Protein AF-A0A7C5KM27-F1 (afdb_monomer)

pLDDT: mean 72.56, std 18.09, range [42.78, 95.56]

Sequence (94 aa):
MKIRRLILPALLCFAMSSCATNHLLRWSRGEQSLYPQPGEDAAPYVIPAGTVLALPVTAAWDLLTFPFQYLWDVHPFGPTMAPGSPETDHVSDQ

Radius of gyration: 17.83 Å; Cα contacts (8 Å, |Δi|>4): 49; chains: 1; bounding box: 44×28×58 Å

Structure (mmCIF, N/CA/C/O backbone):
data_AF-A0A7C5KM27-F1
#
_entry.id   AF-A0A7C5KM27-F1
#
loop_
_atom_site.group_PDB
_atom_site.id
_atom_site.type_symbol
_atom_site.label_atom_id
_atom_site.label_alt_id
_atom_site.label_comp_id
_atom_site.label_asym_id
_atom_site.label_entity_id
_atom_site.label_seq_id
_atom_site.pdbx_PDB_ins_code
_atom_site.Cartn_x
_atom_site.Cartn_y
_atom_site.Cartn_z
_atom_site.occupancy
_atom_site.B_iso_or_equiv
_atom_site.auth_seq_id
_atom_site.auth_comp_id
_atom_site.auth_asym_id
_atom_site.auth_atom_id
_atom_site.pdbx_PDB_model_num
ATOM 1 N N . MET A 1 1 ? -30.867 -11.133 22.958 1.00 49.84 1 MET A N 1
ATOM 2 C CA . MET A 1 1 ? -29.748 -10.191 22.711 1.00 49.84 1 MET A CA 1
ATOM 3 C C . MET A 1 1 ? -28.753 -10.806 21.714 1.00 49.84 1 MET A C 1
ATOM 5 O O . MET A 1 1 ? -27.858 -11.524 22.129 1.00 49.84 1 MET A O 1
ATOM 9 N N . LYS A 1 2 ? -28.928 -10.600 20.396 1.00 55.78 2 LYS A N 1
ATOM 10 C CA . LYS A 1 2 ? -28.054 -11.160 19.327 1.00 55.78 2 LYS A CA 1
ATOM 11 C C . LYS A 1 2 ? -27.422 -10.094 18.408 1.0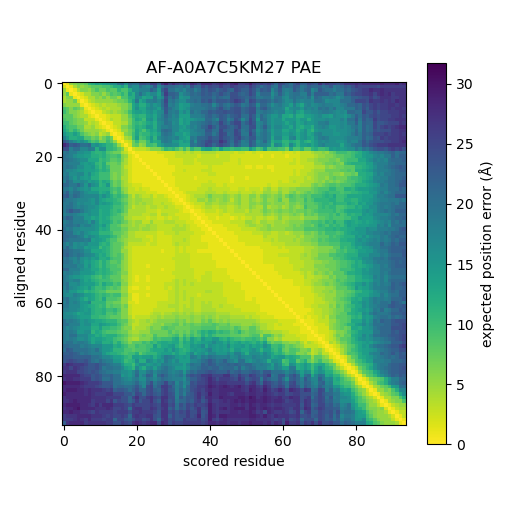0 55.78 2 LYS A C 1
ATOM 13 O O . LYS A 1 2 ? -26.747 -10.435 17.450 1.00 55.78 2 LYS A O 1
ATOM 18 N N . ILE A 1 3 ? -27.596 -8.808 18.721 1.00 61.00 3 ILE A N 1
ATOM 19 C CA . ILE A 1 3 ? -27.177 -7.691 17.852 1.00 61.00 3 ILE A CA 1
ATOM 20 C C . ILE A 1 3 ? -25.658 -7.429 17.924 1.00 61.00 3 ILE A C 1
ATOM 22 O O . ILE A 1 3 ? -25.057 -6.994 16.950 1.00 61.00 3 ILE A O 1
ATOM 26 N N . ARG A 1 4 ? -24.983 -7.791 19.026 1.00 55.91 4 ARG A N 1
ATOM 27 C CA . ARG A 1 4 ? -23.546 -7.504 19.214 1.00 55.91 4 ARG A CA 1
ATOM 28 C C . ARG A 1 4 ? -22.595 -8.265 18.275 1.00 55.91 4 ARG A C 1
ATOM 30 O O . ARG A 1 4 ? -21.461 -7.835 18.124 1.00 55.91 4 ARG A O 1
ATOM 37 N N . ARG A 1 5 ? -23.021 -9.365 17.637 1.00 57.44 5 ARG A N 1
ATOM 38 C CA . ARG A 1 5 ? -22.135 -10.173 16.769 1.00 57.44 5 ARG A CA 1
ATOM 39 C C . ARG A 1 5 ? -22.041 -9.672 15.323 1.00 57.44 5 ARG A C 1
ATOM 41 O O . ARG A 1 5 ? -21.108 -10.053 14.632 1.00 57.44 5 ARG A O 1
ATOM 48 N N . LEU A 1 6 ? -22.969 -8.820 14.881 1.00 56.78 6 LEU A N 1
ATOM 49 C CA . LEU A 1 6 ? -23.002 -8.295 13.507 1.00 56.78 6 LEU A CA 1
ATOM 50 C C . LEU A 1 6 ? -22.319 -6.930 13.350 1.00 56.78 6 LEU A C 1
ATOM 52 O O . LEU A 1 6 ? -21.944 -6.565 12.244 1.00 56.78 6 LEU A O 1
ATOM 56 N N . ILE A 1 7 ? -22.106 -6.199 14.447 1.00 61.75 7 ILE A N 1
ATOM 57 C CA . ILE A 1 7 ? -21.472 -4.872 14.407 1.00 61.75 7 ILE A CA 1
ATOM 58 C C . ILE A 1 7 ? -19.969 -4.991 14.107 1.00 61.75 7 ILE A C 1
ATOM 60 O O . ILE A 1 7 ? -19.431 -4.178 13.367 1.00 61.75 7 ILE A O 1
ATOM 64 N N . LEU A 1 8 ? -19.304 -6.035 14.616 1.00 59.06 8 LEU A N 1
ATOM 65 C CA . LEU A 1 8 ? -17.864 -6.244 14.433 1.00 59.06 8 LEU A CA 1
ATOM 66 C C . LEU A 1 8 ? -17.440 -6.436 12.957 1.00 59.06 8 LEU A C 1
ATOM 68 O O . LEU A 1 8 ? -16.517 -5.744 12.535 1.00 59.06 8 LEU A O 1
ATOM 72 N N . PRO A 1 9 ? -18.087 -7.299 12.140 1.00 59.81 9 PRO A N 1
ATOM 73 C CA . PRO A 1 9 ? -17.715 -7.437 10.730 1.00 59.81 9 PRO A CA 1
ATOM 74 C C . PRO A 1 9 ? -18.084 -6.204 9.892 1.00 59.81 9 PRO A C 1
ATOM 76 O O . PRO A 1 9 ? -17.346 -5.849 8.981 1.00 59.81 9 PRO A O 1
ATOM 79 N N . ALA A 1 10 ? -19.182 -5.512 10.215 1.00 58.94 10 ALA A N 1
ATOM 80 C CA . ALA A 1 10 ? -19.593 -4.312 9.484 1.00 58.94 10 ALA A CA 1
ATOM 81 C C . ALA A 1 10 ? -18.628 -3.131 9.702 1.00 58.94 10 ALA A C 1
ATOM 83 O O . ALA A 1 10 ? -18.322 -2.407 8.755 1.00 58.94 10 ALA A O 1
ATOM 84 N N . LEU A 1 11 ? -18.100 -2.971 10.922 1.00 56.03 11 LEU A N 1
ATOM 85 C CA . LEU A 1 11 ? -17.066 -1.972 11.221 1.00 56.03 11 LEU A CA 1
ATOM 86 C C . LEU A 1 11 ? -15.750 -2.283 10.491 1.00 56.03 11 LEU A C 1
ATOM 88 O O . LEU A 1 11 ? -15.071 -1.370 10.033 1.00 56.03 11 LEU A O 1
ATOM 92 N N . LEU A 1 12 ? -15.433 -3.571 10.322 1.00 57.03 12 LEU A N 1
ATOM 93 C CA . LEU A 1 12 ? -14.275 -4.024 9.550 1.00 57.03 12 LEU A CA 1
ATOM 94 C C . LEU A 1 12 ? -14.402 -3.664 8.058 1.00 57.03 12 LEU A C 1
ATOM 96 O O . LEU A 1 12 ? -13.419 -3.289 7.430 1.00 57.03 12 LEU A O 1
ATOM 100 N N . CYS A 1 13 ? -15.611 -3.744 7.492 1.00 55.78 13 CYS A N 1
ATOM 101 C CA . CYS A 1 13 ? -15.861 -3.371 6.098 1.00 55.78 13 CYS A CA 1
ATOM 102 C C . CYS A 1 13 ? -15.841 -1.852 5.873 1.00 55.78 13 CYS A C 1
ATOM 104 O O . CYS A 1 13 ? -15.372 -1.410 4.830 1.00 55.78 13 CYS A O 1
ATOM 106 N N . PHE A 1 14 ? -16.302 -1.048 6.838 1.00 53.06 14 PHE A N 1
ATOM 107 C CA . PHE A 1 14 ? -16.240 0.419 6.741 1.00 53.06 14 PHE A CA 1
ATOM 108 C C . PHE A 1 14 ? -14.823 0.977 6.917 1.00 53.06 14 PHE A C 1
ATOM 110 O O . PHE A 1 14 ? -14.523 2.042 6.392 1.00 53.06 14 PHE A O 1
ATOM 117 N N . ALA A 1 15 ? -13.926 0.244 7.579 1.00 52.91 15 ALA A N 1
ATOM 118 C CA . ALA A 1 15 ? -12.506 0.582 7.603 1.00 52.91 15 ALA A CA 1
ATOM 119 C C . ALA A 1 15 ? -11.817 0.391 6.237 1.00 52.91 15 ALA A C 1
ATOM 121 O O . ALA A 1 15 ? -10.708 0.869 6.072 1.00 52.91 15 ALA A O 1
ATOM 122 N N . MET A 1 16 ? -12.450 -0.250 5.242 1.00 49.34 16 MET A N 1
ATOM 123 C CA . MET A 1 16 ? -11.858 -0.456 3.907 1.00 49.34 16 MET A CA 1
ATOM 124 C C . MET A 1 16 ? -11.972 0.745 2.956 1.00 49.34 16 MET A C 1
ATOM 126 O O . MET A 1 16 ? -11.481 0.678 1.832 1.00 49.34 16 MET A O 1
ATOM 130 N N . SER A 1 17 ? -12.529 1.877 3.400 1.00 52.94 17 SER A N 1
ATOM 131 C CA . SER A 1 17 ? -12.199 3.188 2.815 1.00 52.94 17 SER A CA 1
ATOM 132 C C . SER A 1 17 ? -10.832 3.704 3.296 1.00 52.94 17 SER A C 1
ATOM 134 O O . SER A 1 17 ? -10.538 4.891 3.179 1.00 52.94 17 SER A O 1
ATOM 136 N N . SER A 1 18 ? -9.999 2.825 3.861 1.00 54.78 18 SER A N 1
ATOM 137 C CA . SER A 1 18 ? -8.633 3.119 4.240 1.00 54.78 18 SER A CA 1
ATOM 138 C C . SER A 1 18 ? -7.727 3.273 3.029 1.00 54.78 18 SER A C 1
ATOM 140 O O . SER A 1 18 ? -7.842 2.642 1.976 1.00 54.78 18 SER A O 1
ATOM 142 N N . CYS A 1 19 ? -6.799 4.185 3.205 1.00 76.06 19 CYS A N 1
ATOM 143 C CA . CYS A 1 19 ? -5.989 4.751 2.165 1.00 76.06 19 CYS A CA 1
ATOM 144 C C . CYS A 1 19 ? -4.841 3.830 1.722 1.00 76.06 19 CYS A C 1
ATOM 146 O O . CYS A 1 19 ? -4.650 3.682 0.519 1.00 76.06 19 CYS A O 1
ATOM 148 N N . ALA A 1 20 ? -4.106 3.162 2.618 1.00 84.25 20 ALA A N 1
ATOM 149 C CA . ALA A 1 20 ? -2.898 2.438 2.204 1.00 84.25 20 ALA A CA 1
ATOM 150 C C . ALA A 1 20 ? -3.217 1.132 1.462 1.00 84.25 20 ALA A C 1
ATOM 152 O O . ALA A 1 20 ? -2.659 0.884 0.389 1.00 84.25 20 ALA A O 1
ATOM 153 N N . THR A 1 21 ? -4.148 0.322 1.979 1.00 87.31 21 THR A N 1
ATOM 154 C CA . THR A 1 21 ? -4.550 -0.928 1.312 1.00 87.31 21 THR A CA 1
ATOM 155 C C . THR A 1 21 ? -5.229 -0.637 -0.025 1.00 87.31 21 THR A C 1
ATOM 157 O O . THR A 1 21 ? -4.936 -1.296 -1.020 1.00 87.31 21 THR A O 1
ATOM 160 N N . ASN A 1 22 ? -6.088 0.386 -0.096 1.00 84.94 22 ASN A N 1
ATOM 161 C CA . ASN A 1 22 ? -6.725 0.767 -1.355 1.00 84.94 22 ASN A CA 1
ATOM 162 C C . ASN A 1 22 ? -5.701 1.279 -2.385 1.00 84.94 22 ASN A C 1
ATOM 164 O O . ASN A 1 22 ? -5.755 0.878 -3.544 1.00 84.94 22 ASN A O 1
ATOM 168 N N . HIS A 1 23 ? -4.721 2.097 -1.978 1.00 85.81 23 HIS A N 1
ATOM 169 C CA . HIS A 1 23 ? -3.632 2.529 -2.868 1.00 85.81 23 HIS A CA 1
ATOM 170 C C . HIS A 1 23 ? -2.792 1.351 -3.373 1.00 85.81 23 HIS A C 1
ATOM 172 O O . HIS A 1 23 ? -2.479 1.302 -4.561 1.00 85.81 23 HIS A O 1
ATOM 178 N N . LEU A 1 24 ? -2.500 0.364 -2.519 1.00 89.38 24 LEU A N 1
ATOM 179 C CA . LEU A 1 24 ? -1.812 -0.862 -2.931 1.00 89.38 24 LEU A CA 1
ATOM 180 C C . LEU A 1 24 ? -2.626 -1.661 -3.960 1.00 89.38 24 LEU A C 1
ATOM 182 O O . LEU A 1 24 ? -2.070 -2.133 -4.950 1.00 89.38 24 LEU A O 1
ATOM 186 N N . LEU A 1 25 ? -3.941 -1.788 -3.757 1.00 89.88 25 LEU A N 1
ATOM 187 C CA . LEU A 1 25 ? -4.835 -2.486 -4.688 1.00 89.88 25 LEU A CA 1
ATOM 188 C C . LEU A 1 25 ? -5.001 -1.750 -6.023 1.00 89.88 25 LEU A C 1
ATOM 190 O O . LEU A 1 25 ? -5.164 -2.390 -7.057 1.00 89.88 25 LEU A O 1
ATOM 194 N N . ARG A 1 26 ? -4.969 -0.417 -6.020 1.00 88.81 26 ARG A N 1
ATOM 195 C CA . ARG A 1 26 ? -4.987 0.389 -7.249 1.00 88.81 26 ARG A CA 1
ATOM 196 C C . ARG A 1 26 ? -3.664 0.263 -8.001 1.00 88.81 26 ARG A C 1
ATOM 198 O O . ARG A 1 26 ? -3.671 -0.015 -9.198 1.00 88.81 26 ARG A O 1
ATOM 205 N N . TRP A 1 27 ? -2.536 0.359 -7.292 1.00 90.94 27 TRP A N 1
ATOM 206 C CA . TRP A 1 27 ? -1.211 0.119 -7.871 1.00 90.94 27 TRP A CA 1
ATOM 207 C C . TRP A 1 27 ? -1.112 -1.280 -8.489 1.00 90.94 27 TRP A C 1
ATOM 209 O O . TRP A 1 27 ? -0.632 -1.406 -9.614 1.00 90.94 27 TRP A O 1
ATOM 219 N N . SER A 1 28 ? -1.645 -2.312 -7.822 1.00 92.62 28 SER A N 1
ATOM 220 C CA . SER A 1 28 ? -1.603 -3.685 -8.338 1.00 92.62 28 SER A CA 1
ATOM 221 C C . SER A 1 28 ? -2.486 -3.933 -9.563 1.00 92.62 28 SER A C 1
ATOM 223 O O . SER A 1 28 ? -2.280 -4.908 -10.283 1.00 92.62 28 SER A O 1
ATOM 225 N N . ARG A 1 29 ? -3.442 -3.041 -9.838 1.00 91.50 29 ARG A N 1
ATOM 226 C CA . ARG A 1 29 ? -4.253 -3.035 -11.066 1.00 91.50 29 ARG A CA 1
ATOM 227 C C . ARG A 1 29 ? -3.622 -2.230 -12.201 1.00 91.50 29 ARG A C 1
ATOM 229 O O . ARG A 1 29 ? -4.227 -2.129 -13.263 1.00 91.50 29 ARG A O 1
ATOM 236 N N . GLY A 1 30 ? -2.445 -1.643 -11.984 1.00 87.94 30 GLY A N 1
ATOM 237 C CA . GLY A 1 30 ? -1.823 -0.747 -12.955 1.00 87.94 30 GLY A CA 1
ATOM 238 C C . GLY A 1 30 ? -2.481 0.632 -13.019 1.00 87.94 30 GLY A C 1
ATOM 239 O O . GLY A 1 30 ? -2.247 1.370 -13.971 1.00 87.94 30 GLY A O 1
ATOM 240 N N . GLU A 1 31 ? -3.313 1.003 -12.038 1.00 87.38 31 GLU A N 1
ATOM 241 C CA . GLU A 1 31 ? -3.842 2.365 -11.979 1.00 87.38 31 GLU A CA 1
ATOM 242 C C . GLU A 1 31 ? -2.713 3.358 -11.665 1.00 87.38 31 GLU A C 1
ATOM 244 O O . GLU A 1 31 ? -1.681 2.999 -11.081 1.00 87.38 31 GLU A O 1
ATOM 249 N N . GLN A 1 32 ? -2.922 4.625 -12.039 1.00 79.69 32 GLN A N 1
ATOM 250 C CA . GLN A 1 32 ? -2.010 5.710 -11.684 1.00 79.69 32 GLN A CA 1
ATOM 251 C C . GLN A 1 32 ? -1.773 5.677 -10.172 1.00 79.69 32 GLN A C 1
ATOM 253 O O . GLN A 1 32 ? -2.707 5.454 -9.410 1.00 79.69 32 GLN A O 1
ATOM 258 N N . SER A 1 33 ? -0.529 5.813 -9.727 1.00 78.81 33 SER A N 1
ATOM 259 C CA . SER A 1 33 ? -0.173 5.732 -8.312 1.00 78.81 33 SER A CA 1
ATOM 260 C C . SER A 1 33 ? 1.091 6.553 -8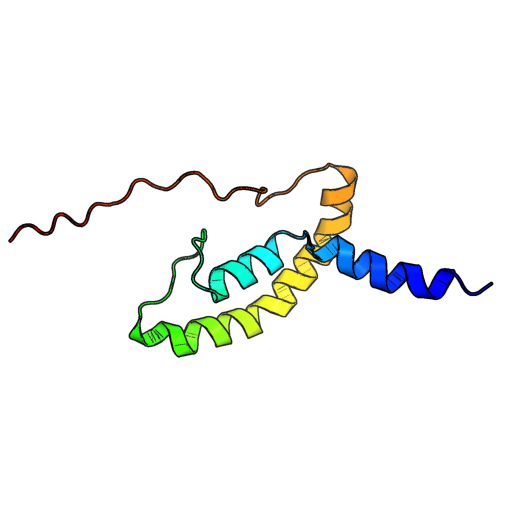.054 1.00 78.81 33 SER A C 1
ATOM 262 O O . SER A 1 33 ? 1.811 6.903 -8.987 1.00 78.81 33 SER A O 1
ATOM 264 N N . LEU A 1 34 ? 1.347 6.895 -6.788 1.00 75.19 34 LEU A N 1
ATOM 265 C CA . LEU A 1 34 ? 2.578 7.587 -6.383 1.00 75.19 34 LEU A CA 1
ATOM 266 C C . LEU A 1 34 ? 3.818 6.686 -6.478 1.00 75.19 34 LEU A C 1
ATOM 268 O O . LEU A 1 34 ? 4.943 7.180 -6.461 1.00 75.19 34 LEU A O 1
ATOM 272 N N . TYR A 1 35 ? 3.618 5.370 -6.540 1.00 78.69 35 TYR A N 1
ATOM 273 C CA . TYR A 1 35 ? 4.692 4.400 -6.656 1.00 78.69 35 TYR A CA 1
ATOM 274 C C . TYR A 1 35 ? 4.966 4.106 -8.131 1.00 78.69 35 TYR A C 1
ATOM 276 O O . TYR A 1 35 ? 4.018 3.869 -8.887 1.00 78.69 35 TYR A O 1
ATOM 284 N N . PRO A 1 36 ? 6.243 4.074 -8.548 1.00 85.38 36 PRO A N 1
ATOM 285 C CA . PRO A 1 36 ? 6.589 3.726 -9.916 1.00 85.38 36 PRO A CA 1
ATOM 286 C C . PRO A 1 36 ? 6.069 2.326 -10.258 1.00 85.38 36 PRO A C 1
ATOM 288 O O . PRO A 1 36 ? 6.129 1.399 -9.443 1.00 85.38 36 PRO A O 1
ATOM 291 N N . GLN A 1 37 ? 5.543 2.183 -11.471 1.00 89.50 37 GLN A N 1
ATOM 292 C CA . GLN A 1 37 ? 5.184 0.880 -12.016 1.00 89.50 37 GLN A CA 1
ATOM 293 C C . GLN A 1 37 ? 6.461 0.170 -12.496 1.00 89.50 37 GLN A C 1
ATOM 295 O O . GLN A 1 37 ? 7.352 0.821 -13.052 1.00 89.50 37 GLN A O 1
ATOM 300 N N . PRO A 1 38 ? 6.599 -1.145 -12.265 1.00 90.88 38 PRO A N 1
ATOM 301 C CA . PRO A 1 38 ? 7.687 -1.919 -12.848 1.00 90.88 38 PRO A CA 1
ATOM 302 C C . PRO A 1 38 ? 7.573 -1.939 -14.380 1.00 90.88 38 PRO A C 1
ATOM 304 O O . PRO A 1 38 ? 6.474 -1.848 -14.924 1.00 90.88 38 PRO A O 1
ATOM 307 N N . GLY A 1 39 ? 8.703 -2.093 -15.077 1.00 91.81 39 GLY A N 1
ATOM 308 C CA . GLY A 1 39 ? 8.708 -2.272 -16.534 1.00 91.81 39 GLY A CA 1
ATOM 309 C C . GLY A 1 39 ? 7.929 -3.520 -16.971 1.00 91.81 39 GLY A C 1
ATOM 310 O O . GLY A 1 39 ? 7.772 -4.455 -16.182 1.00 91.81 39 GLY A O 1
ATOM 311 N N . GLU A 1 40 ? 7.464 -3.541 -18.224 1.00 92.31 40 GLU A N 1
ATOM 312 C CA . GLU A 1 40 ? 6.546 -4.566 -18.758 1.00 92.31 40 GLU A CA 1
ATOM 313 C C . GLU A 1 40 ? 7.041 -6.005 -18.536 1.00 92.31 40 GLU A C 1
ATOM 315 O O . GLU A 1 40 ? 6.272 -6.861 -18.100 1.00 92.31 40 GLU A O 1
ATOM 320 N N . ASP A 1 41 ? 8.342 -6.251 -18.717 1.00 95.00 41 ASP A N 1
ATOM 321 C CA . ASP A 1 41 ? 8.954 -7.574 -18.529 1.00 95.00 41 ASP A CA 1
ATOM 322 C C . ASP A 1 41 ? 8.917 -8.063 -17.068 1.00 95.00 41 ASP A C 1
ATOM 324 O O . ASP A 1 41 ? 8.860 -9.264 -16.792 1.00 95.00 41 ASP A O 1
ATOM 328 N N . ALA A 1 42 ? 8.962 -7.133 -16.110 1.00 92.88 42 ALA A N 1
ATOM 329 C CA . ALA A 1 42 ? 9.038 -7.425 -14.678 1.00 92.88 42 ALA A CA 1
ATOM 330 C C . ALA A 1 42 ? 7.670 -7.349 -13.978 1.00 92.88 42 ALA A C 1
ATOM 332 O O . ALA A 1 42 ? 7.471 -7.982 -12.935 1.00 92.88 42 ALA A O 1
ATOM 333 N N . ALA A 1 43 ? 6.716 -6.613 -14.553 1.00 92.06 43 ALA A N 1
ATOM 334 C CA . ALA A 1 43 ? 5.359 -6.441 -14.044 1.00 92.06 43 ALA A CA 1
ATOM 335 C C . ALA A 1 43 ? 4.646 -7.744 -13.618 1.00 92.06 43 ALA A C 1
ATOM 337 O O . ALA A 1 43 ? 4.125 -7.763 -12.496 1.00 92.06 43 ALA A O 1
ATOM 338 N N . PRO A 1 44 ? 4.661 -8.853 -14.395 1.00 94.75 44 PRO A N 1
ATOM 339 C CA . PRO A 1 44 ? 3.935 -10.072 -14.022 1.00 94.75 44 PRO A CA 1
ATOM 340 C C . PRO A 1 44 ? 4.474 -10.764 -12.762 1.00 94.75 44 PRO A C 1
ATOM 342 O O . PRO A 1 44 ? 3.781 -11.601 -12.189 1.00 94.75 44 PRO A O 1
ATOM 345 N N . TYR A 1 45 ? 5.679 -10.413 -12.306 1.00 95.56 45 TYR A N 1
ATOM 346 C CA . TYR A 1 45 ? 6.292 -10.982 -11.103 1.00 95.56 45 TYR A CA 1
ATOM 347 C C . TYR A 1 45 ? 6.309 -9.983 -9.945 1.00 95.56 45 TYR A C 1
ATOM 349 O O . TYR A 1 45 ? 5.970 -10.331 -8.811 1.00 95.56 45 TYR A O 1
ATOM 357 N N . VAL A 1 46 ? 6.677 -8.731 -10.227 1.00 94.50 46 VAL A N 1
ATOM 358 C CA . VAL A 1 46 ? 6.857 -7.687 -9.210 1.00 94.50 46 VAL A CA 1
ATOM 359 C C . VAL A 1 46 ? 5.524 -7.257 -8.611 1.00 94.50 46 VAL A C 1
ATOM 361 O O . VAL A 1 46 ? 5.431 -7.118 -7.393 1.00 94.50 46 VAL A O 1
ATOM 364 N N . ILE A 1 47 ? 4.483 -7.091 -9.430 1.00 93.62 47 ILE A N 1
ATOM 365 C CA . ILE A 1 47 ? 3.162 -6.665 -8.954 1.00 93.62 47 ILE A CA 1
ATOM 366 C C . ILE A 1 47 ? 2.559 -7.671 -7.958 1.00 93.62 47 ILE A C 1
ATOM 368 O O . ILE A 1 47 ? 2.227 -7.262 -6.839 1.00 93.62 47 ILE A O 1
ATOM 372 N N . PRO A 1 48 ? 2.430 -8.975 -8.281 1.00 94.44 48 PRO A N 1
ATOM 373 C CA . PRO A 1 48 ? 1.859 -9.932 -7.338 1.00 94.44 48 PRO A CA 1
ATOM 374 C C . PRO A 1 48 ? 2.734 -10.117 -6.095 1.00 94.44 48 PRO A C 1
ATOM 376 O O . PRO A 1 48 ? 2.201 -10.114 -4.984 1.00 94.44 48 PRO A O 1
ATOM 379 N N . ALA A 1 49 ? 4.063 -10.211 -6.243 1.00 95.06 49 ALA A N 1
ATOM 380 C CA . ALA A 1 49 ? 4.962 -10.347 -5.096 1.00 95.06 49 ALA A CA 1
ATOM 381 C C . ALA A 1 49 ? 4.896 -9.120 -4.173 1.00 95.06 49 ALA A C 1
ATOM 383 O O . ALA A 1 49 ? 4.719 -9.264 -2.963 1.00 95.06 49 ALA A O 1
ATOM 384 N N . GLY A 1 50 ? 4.963 -7.916 -4.744 1.00 93.25 50 GLY A N 1
ATOM 385 C CA . GLY A 1 50 ? 4.844 -6.658 -4.012 1.00 93.25 50 GLY A CA 1
ATOM 386 C C . GLY A 1 50 ? 3.503 -6.536 -3.294 1.00 93.25 50 GLY A C 1
ATOM 387 O O . GLY A 1 50 ? 3.471 -6.186 -2.117 1.00 93.25 50 GLY A O 1
ATOM 388 N N . THR A 1 51 ? 2.408 -6.920 -3.954 1.00 93.44 51 THR A N 1
ATOM 389 C CA . THR A 1 51 ? 1.067 -6.904 -3.352 1.00 93.44 51 THR A CA 1
ATOM 390 C C . THR A 1 51 ? 0.983 -7.847 -2.156 1.00 93.44 51 THR A C 1
ATOM 392 O O . THR A 1 51 ? 0.573 -7.420 -1.081 1.00 93.44 51 THR A O 1
ATOM 395 N N . VAL A 1 52 ? 1.403 -9.108 -2.299 1.00 94.88 52 VAL A N 1
ATOM 396 C CA . VAL A 1 52 ? 1.330 -10.102 -1.212 1.00 94.88 52 VAL A CA 1
ATOM 397 C C . VAL A 1 52 ? 2.188 -9.688 -0.015 1.00 94.88 52 VAL A C 1
ATOM 399 O O . VAL A 1 52 ? 1.753 -9.830 1.127 1.00 94.88 52 VAL A O 1
ATOM 402 N N . LEU A 1 53 ? 3.383 -9.148 -0.267 1.00 94.56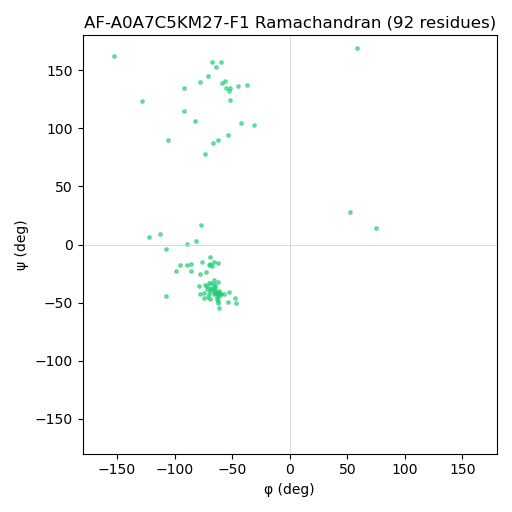 53 LEU A N 1
ATOM 403 C CA . LEU A 1 53 ? 4.298 -8.712 0.789 1.00 94.56 53 LEU A CA 1
ATOM 404 C C . LEU A 1 53 ? 3.818 -7.434 1.495 1.00 94.56 53 LEU A C 1
ATOM 406 O O . LEU A 1 53 ? 3.959 -7.323 2.713 1.00 94.56 53 LEU A O 1
ATOM 410 N N . ALA A 1 54 ? 3.239 -6.480 0.761 1.00 92.19 54 ALA A N 1
ATOM 411 C CA . ALA A 1 54 ? 2.807 -5.196 1.313 1.00 92.19 54 ALA A CA 1
ATOM 412 C C . ALA A 1 54 ? 1.399 -5.227 1.934 1.00 92.19 54 ALA A C 1
ATOM 414 O O . ALA A 1 54 ? 1.098 -4.397 2.797 1.00 92.19 54 ALA A O 1
ATOM 415 N N . LEU A 1 55 ? 0.536 -6.176 1.552 1.00 92.00 55 LEU A N 1
ATOM 416 C CA . LEU A 1 55 ? -0.830 -6.298 2.077 1.00 92.00 55 LEU A CA 1
ATOM 417 C C . LEU A 1 55 ? -0.904 -6.363 3.618 1.00 92.00 55 LEU A C 1
ATOM 419 O O . LEU A 1 55 ? -1.666 -5.590 4.194 1.00 92.00 55 LEU A O 1
ATOM 423 N N . PRO A 1 56 ? -0.132 -7.209 4.334 1.00 91.69 56 PRO A N 1
ATOM 424 C CA . PRO A 1 56 ? -0.218 -7.255 5.795 1.00 91.69 56 PRO A CA 1
ATOM 425 C C . PRO A 1 56 ? 0.230 -5.944 6.453 1.00 91.69 56 PRO A C 1
ATOM 427 O O . PRO A 1 56 ? -0.356 -5.526 7.450 1.00 91.69 56 PRO A O 1
ATOM 430 N N . VAL A 1 57 ? 1.242 -5.276 5.889 1.00 92.19 57 VAL A N 1
ATOM 431 C CA . VAL A 1 57 ? 1.760 -4.004 6.413 1.00 92.19 57 VAL A CA 1
ATOM 432 C C . VAL A 1 57 ? 0.741 -2.885 6.214 1.00 92.19 57 VAL A C 1
ATOM 434 O O . VAL A 1 57 ? 0.445 -2.151 7.153 1.00 92.19 57 VAL A O 1
ATOM 437 N N . THR A 1 58 ? 0.172 -2.777 5.013 1.00 89.31 58 THR A N 1
ATOM 438 C CA . THR A 1 58 ? -0.852 -1.771 4.689 1.00 89.31 58 THR A CA 1
ATOM 439 C C . THR A 1 58 ? -2.133 -1.983 5.493 1.00 89.31 58 THR A C 1
ATOM 441 O O . THR A 1 58 ? -2.646 -1.023 6.062 1.00 89.31 58 THR A O 1
ATOM 444 N N . ALA A 1 59 ? -2.579 -3.229 5.671 1.00 87.19 59 ALA A N 1
ATOM 445 C CA . ALA A 1 59 ? -3.725 -3.548 6.521 1.00 87.19 59 ALA A CA 1
ATOM 446 C C . ALA A 1 59 ? -3.479 -3.195 8.001 1.00 87.19 59 ALA A C 1
ATOM 448 O O . ALA A 1 59 ? -4.358 -2.645 8.667 1.00 87.19 59 ALA A O 1
ATOM 449 N N . ALA A 1 60 ? -2.282 -3.481 8.528 1.00 88.12 60 ALA A N 1
ATOM 450 C CA . ALA A 1 60 ? -1.919 -3.108 9.895 1.00 88.12 60 ALA A CA 1
ATOM 451 C C . ALA A 1 60 ? -1.834 -1.584 10.069 1.00 88.12 60 ALA A C 1
ATOM 453 O O . ALA A 1 60 ? -2.282 -1.056 11.088 1.00 88.12 60 ALA A O 1
ATOM 454 N N . TRP A 1 61 ? -1.296 -0.875 9.073 1.00 87.00 61 TRP A N 1
ATOM 455 C CA . TRP A 1 61 ? -1.234 0.585 9.062 1.00 87.00 61 TRP A CA 1
ATOM 456 C C . TRP A 1 61 ? -2.624 1.214 9.046 1.00 87.00 61 TRP A C 1
ATOM 458 O O . TRP A 1 61 ? -2.906 2.128 9.822 1.00 87.00 61 TRP A O 1
ATOM 4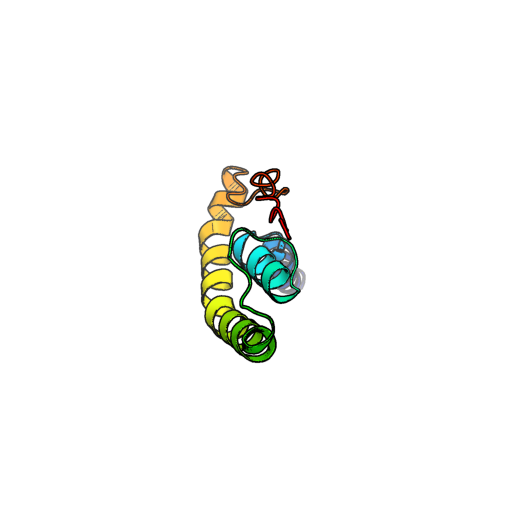68 N N . ASP A 1 62 ? -3.511 0.692 8.207 1.00 84.12 62 ASP A N 1
ATOM 469 C CA . ASP A 1 62 ? -4.895 1.136 8.132 1.00 84.12 62 ASP A CA 1
ATOM 470 C C . ASP A 1 62 ? -5.613 0.916 9.470 1.00 84.12 62 ASP A C 1
ATOM 472 O O . ASP A 1 62 ? -6.246 1.837 9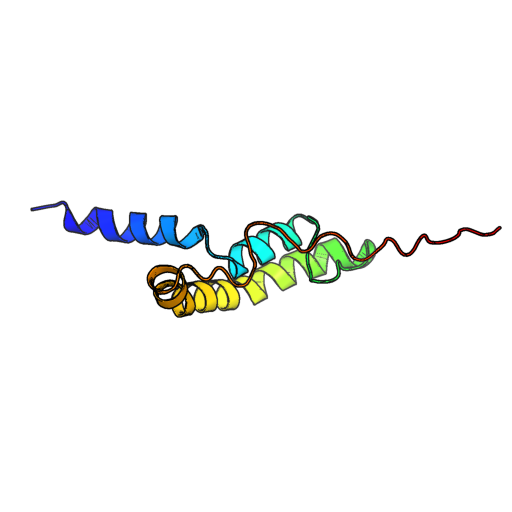.979 1.00 84.12 62 ASP A O 1
ATOM 476 N N . LEU A 1 63 ? -5.427 -0.244 10.113 1.00 84.31 63 LEU A N 1
ATOM 477 C CA . LEU A 1 63 ? -5.980 -0.518 11.445 1.00 84.31 63 LEU A CA 1
ATOM 478 C C . LEU A 1 63 ? -5.436 0.439 12.519 1.00 84.31 63 LEU A C 1
ATOM 480 O O . LEU A 1 63 ? -6.194 0.914 13.366 1.00 84.31 63 LEU A O 1
ATOM 484 N N . LEU A 1 64 ? -4.130 0.718 12.493 1.00 85.69 64 LEU A N 1
ATOM 485 C CA . LEU A 1 64 ? -3.468 1.599 13.457 1.00 85.69 64 LEU A CA 1
ATOM 486 C C . LEU A 1 64 ? -3.905 3.060 13.291 1.00 85.69 64 LEU A C 1
ATOM 488 O O . LEU A 1 64 ? -4.067 3.780 14.277 1.00 85.69 64 LEU A O 1
ATOM 492 N N . THR A 1 65 ? -4.090 3.499 12.046 1.00 82.06 65 THR A N 1
ATOM 493 C CA . THR A 1 65 ? -4.425 4.890 11.720 1.00 82.06 65 THR A CA 1
ATOM 494 C C . THR A 1 65 ? -5.926 5.163 11.699 1.00 82.06 65 THR A C 1
ATOM 496 O O . THR A 1 65 ? -6.316 6.318 11.864 1.00 82.06 65 THR A O 1
ATOM 499 N N . PHE A 1 66 ? -6.773 4.133 11.608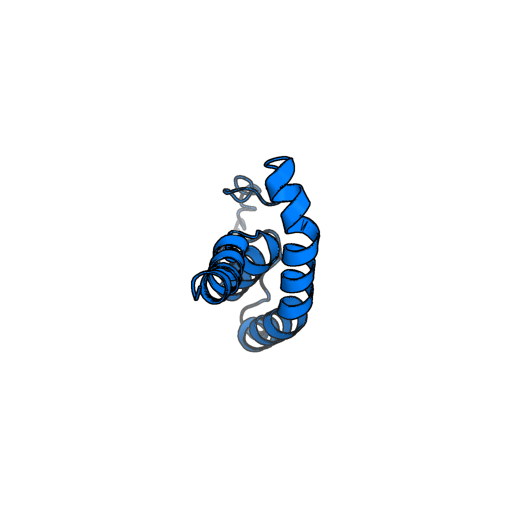 1.00 80.50 66 PHE A N 1
ATOM 500 C CA . PHE A 1 66 ? -8.235 4.244 11.632 1.00 80.50 66 PHE A CA 1
ATOM 501 C C . PHE A 1 66 ? -8.802 5.151 12.742 1.00 80.50 66 PHE A C 1
ATOM 503 O O . PHE A 1 66 ? -9.583 6.046 12.417 1.00 80.50 66 PHE A O 1
ATOM 510 N N . PRO A 1 67 ? -8.429 5.015 14.035 1.00 76.88 67 PRO A N 1
ATOM 511 C CA . PRO A 1 67 ? -8.962 5.897 15.074 1.00 76.88 67 PRO A CA 1
ATOM 512 C C . PRO A 1 67 ? -8.576 7.364 14.855 1.00 76.88 67 PRO A C 1
ATOM 514 O O . PRO A 1 67 ? -9.368 8.248 15.169 1.00 76.88 67 PRO A O 1
ATOM 517 N N . PHE A 1 68 ? -7.400 7.637 14.284 1.00 78.06 68 PHE A N 1
ATOM 518 C CA . PHE A 1 68 ? -6.966 9.001 13.988 1.00 78.06 68 PHE A CA 1
ATOM 519 C C . PHE A 1 68 ? -7.710 9.582 12.783 1.00 78.06 68 PHE A C 1
ATOM 521 O O . PHE A 1 68 ? -8.156 10.724 12.830 1.00 78.06 68 PHE A O 1
ATOM 528 N N . GLN A 1 69 ? -7.906 8.783 11.734 1.00 71.62 69 GLN A N 1
ATOM 529 C CA . GLN A 1 69 ? -8.704 9.171 10.568 1.00 71.62 69 GLN A CA 1
ATOM 530 C C . GLN A 1 69 ? -10.151 9.468 10.973 1.00 71.62 69 GLN A C 1
ATOM 532 O O . GLN A 1 69 ? -10.716 10.468 10.550 1.00 71.62 69 GLN A O 1
ATOM 537 N N . TYR A 1 70 ? -10.726 8.647 11.855 1.00 69.44 70 TYR A N 1
ATOM 538 C CA . TYR A 1 70 ? -12.089 8.832 12.348 1.00 69.44 70 TYR A CA 1
ATOM 539 C C . TYR A 1 70 ? -12.239 10.061 13.258 1.00 69.44 70 TYR A C 1
ATOM 541 O O . TYR A 1 70 ? -13.240 10.766 13.181 1.00 69.44 70 TYR A O 1
ATOM 549 N N . LEU A 1 71 ? -11.264 10.320 14.135 1.00 71.12 71 LEU A N 1
ATOM 550 C CA . LEU A 1 71 ? -11.338 11.428 15.094 1.00 71.12 71 LEU A CA 1
ATOM 551 C C . LEU A 1 71 ? -11.003 12.789 14.479 1.00 71.12 71 LEU A C 1
ATOM 553 O O . LEU A 1 71 ? -11.585 13.791 14.889 1.00 71.12 71 LEU A O 1
ATOM 557 N N . TRP A 1 72 ? -10.062 12.835 13.535 1.00 73.31 72 TRP A N 1
ATOM 558 C CA . TRP A 1 72 ? -9.571 14.087 12.951 1.00 73.31 72 TRP A CA 1
ATOM 559 C C . TRP A 1 72 ? -10.047 14.337 11.518 1.00 73.31 72 TRP A C 1
ATOM 561 O O . TRP A 1 72 ? -9.736 15.392 10.975 1.00 73.31 72 TRP A O 1
ATOM 571 N N . ASP A 1 73 ? -10.772 13.396 10.906 1.00 67.81 73 ASP A N 1
ATOM 572 C CA . ASP A 1 73 ? -11.192 13.444 9.495 1.00 67.81 73 ASP A CA 1
ATOM 573 C C . ASP A 1 73 ? -10.020 13.697 8.519 1.00 67.81 73 ASP A C 1
ATOM 575 O O . ASP A 1 73 ? -10.158 14.275 7.442 1.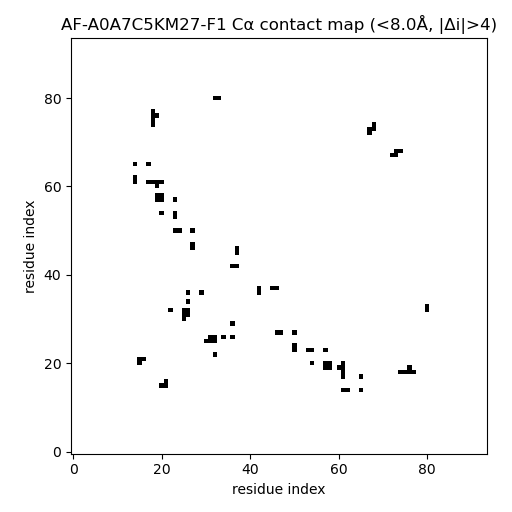00 67.81 73 ASP A O 1
ATOM 579 N N . VAL A 1 74 ? -8.813 13.277 8.916 1.00 61.88 74 VAL A N 1
ATOM 580 C CA . VAL A 1 74 ? -7.595 13.407 8.113 1.00 61.88 74 VAL A CA 1
ATOM 581 C C . VAL A 1 74 ? -7.418 12.137 7.296 1.00 61.88 74 VAL A C 1
ATOM 583 O O . VAL A 1 74 ? -7.134 11.073 7.843 1.00 61.88 74 VAL A O 1
ATOM 586 N N . HIS A 1 75 ? -7.515 12.272 5.975 1.00 64.62 75 HIS A N 1
ATOM 587 C CA . HIS A 1 75 ? -7.293 11.195 5.008 1.00 64.62 75 HIS A CA 1
ATOM 588 C C . HIS A 1 75 ? -5.941 11.424 4.316 1.00 64.62 75 HIS A C 1
ATOM 590 O O . HIS A 1 75 ? -5.896 12.117 3.300 1.00 64.62 75 HIS A O 1
ATOM 596 N N . PRO A 1 76 ? -4.818 10.891 4.842 1.00 52.94 76 PRO A N 1
ATOM 597 C CA . PRO A 1 76 ? -3.466 11.297 4.431 1.00 52.94 76 PRO A CA 1
ATOM 598 C C . PRO A 1 76 ? -3.126 11.023 2.960 1.00 52.94 76 PRO A C 1
ATOM 600 O O . PRO A 1 76 ? -2.177 11.597 2.441 1.00 52.94 76 PRO A O 1
ATOM 603 N N . PHE A 1 77 ? -3.906 10.184 2.277 1.00 54.28 77 PHE A N 1
ATOM 604 C CA . PHE A 1 77 ? -3.719 9.893 0.856 1.00 54.28 77 PHE A CA 1
ATOM 605 C C . PHE A 1 77 ? -4.853 10.422 -0.040 1.00 54.28 77 PHE A C 1
ATOM 607 O O . PHE A 1 77 ? -4.872 10.094 -1.226 1.00 54.28 77 PHE A O 1
ATOM 614 N N . GLY A 1 78 ? -5.762 11.231 0.525 1.00 49.81 78 GLY A N 1
ATOM 615 C CA . GLY A 1 78 ? -6.859 11.921 -0.161 1.00 49.81 78 GLY A CA 1
ATOM 616 C C . GLY A 1 78 ? -7.862 11.020 -0.909 1.00 49.81 78 GLY A C 1
ATOM 617 O O . GLY A 1 78 ? -7.630 9.830 -1.111 1.00 49.81 78 GLY A O 1
ATOM 618 N N . PRO A 1 79 ? -8.997 11.579 -1.367 1.00 49.81 79 PRO A N 1
ATOM 619 C CA . PRO A 1 79 ? -9.850 10.945 -2.379 1.00 49.81 79 PRO A CA 1
ATOM 620 C C . PRO A 1 79 ? -9.264 11.064 -3.800 1.00 49.81 79 PRO A C 1
ATOM 622 O O . PRO A 1 79 ? -9.687 10.364 -4.717 1.00 49.81 79 PRO A O 1
ATOM 625 N N . THR A 1 80 ? -8.282 11.943 -3.990 1.00 47.81 80 THR A N 1
ATOM 626 C CA . THR A 1 80 ? -7.656 12.269 -5.273 1.00 47.81 80 THR A CA 1
ATOM 627 C C . THR A 1 80 ? -6.145 12.160 -5.141 1.00 47.81 80 THR A C 1
ATOM 629 O O . THR A 1 80 ? -5.542 12.831 -4.304 1.00 47.81 80 THR A O 1
ATOM 632 N N . MET A 1 81 ? -5.536 11.330 -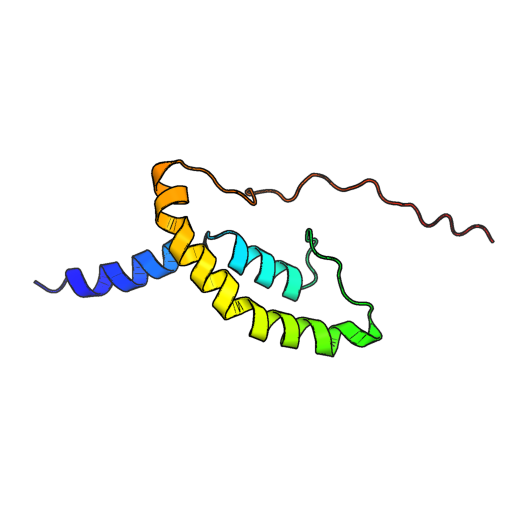5.989 1.00 48.66 81 MET A N 1
ATOM 633 C CA . MET A 1 81 ? -4.101 11.400 -6.257 1.00 48.66 81 MET A CA 1
ATOM 634 C C . MET A 1 81 ? -3.774 12.813 -6.738 1.00 48.66 81 MET A C 1
ATOM 636 O O . MET A 1 81 ? -4.579 13.417 -7.448 1.00 48.66 81 MET A O 1
ATOM 640 N N . ALA A 1 82 ? -2.633 13.349 -6.306 1.00 44.41 82 ALA A N 1
ATOM 641 C CA . ALA A 1 82 ? -2.167 14.667 -6.717 1.00 44.41 82 ALA A CA 1
ATOM 642 C C . ALA A 1 82 ? -2.320 14.846 -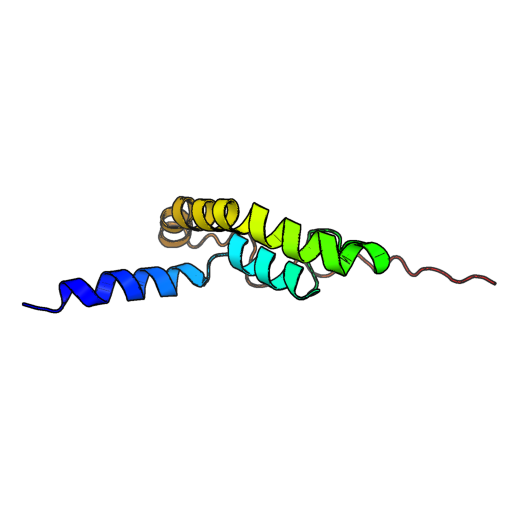8.245 1.00 44.41 82 ALA A C 1
ATOM 644 O O . ALA A 1 82 ? -2.011 13.906 -8.985 1.00 44.41 82 ALA A O 1
ATOM 645 N N . PRO A 1 83 ? -2.816 16.006 -8.725 1.00 43.22 83 PRO A N 1
ATOM 646 C CA . PRO A 1 83 ? -2.892 16.281 -10.154 1.00 43.22 83 PRO A CA 1
ATOM 647 C C . PRO A 1 83 ? -1.492 16.113 -10.746 1.00 43.22 83 PRO A C 1
ATOM 649 O O . PRO A 1 83 ? -0.513 16.526 -10.125 1.00 43.22 83 PRO A O 1
ATOM 652 N N . GLY A 1 84 ? -1.438 15.420 -11.884 1.00 45.91 84 GLY A N 1
ATOM 653 C CA . GLY A 1 84 ? -0.242 14.817 -12.463 1.00 45.91 84 GLY A CA 1
ATOM 654 C C . GLY A 1 84 ? 1.031 15.641 -12.302 1.00 45.91 84 GLY A C 1
ATOM 655 O O . GLY A 1 84 ? 1.045 16.849 -12.545 1.00 45.91 84 GLY A O 1
ATOM 656 N N . SER A 1 85 ? 2.132 14.964 -11.959 1.00 42.78 85 SER A N 1
ATOM 657 C CA . SER A 1 85 ? 3.433 15.482 -12.369 1.00 42.78 85 SER A CA 1
ATOM 658 C C . SER A 1 85 ? 3.355 15.714 -13.878 1.00 42.78 85 SER A C 1
ATOM 660 O O . SER A 1 85 ? 2.852 14.821 -14.570 1.00 42.78 85 SER A O 1
ATOM 662 N N . PRO A 1 86 ? 3.790 16.878 -14.382 1.00 44.22 86 PRO A N 1
ATOM 663 C CA . PRO A 1 86 ? 3.777 17.143 -15.806 1.00 44.22 86 PRO A CA 1
ATOM 664 C C . PRO A 1 86 ? 4.473 15.987 -16.510 1.00 44.22 86 PRO A C 1
ATOM 666 O O . PRO A 1 86 ? 5.584 15.598 -16.149 1.00 44.22 86 PRO A O 1
ATOM 669 N N . GLU A 1 87 ? 3.723 15.412 -17.437 1.00 48.22 87 GLU A N 1
ATOM 670 C CA . GLU A 1 87 ? 4.162 14.583 -18.540 1.00 48.22 87 GLU A CA 1
ATOM 671 C C . GLU A 1 87 ? 5.558 15.056 -18.963 1.00 48.22 87 GLU A C 1
ATOM 673 O O . GLU A 1 87 ? 5.725 16.117 -19.562 1.00 48.22 87 GLU A O 1
ATOM 678 N N . THR A 1 88 ? 6.603 14.323 -18.571 1.00 52.47 88 THR A N 1
ATOM 679 C CA . THR A 1 88 ? 7.834 14.350 -19.352 1.00 52.47 88 THR A CA 1
ATOM 680 C C . THR A 1 88 ? 7.459 13.694 -20.660 1.00 52.47 88 THR A C 1
ATOM 682 O O . THR A 1 88 ? 7.559 12.474 -20.797 1.00 52.47 88 THR A O 1
ATOM 685 N N . ASP A 1 89 ? 6.956 14.525 -21.570 1.00 44.09 89 ASP A N 1
ATOM 686 C CA . ASP A 1 89 ? 6.938 14.278 -22.994 1.00 44.09 89 ASP A CA 1
ATOM 687 C C . ASP A 1 89 ? 8.301 13.686 -23.337 1.00 44.09 89 ASP A C 1
ATOM 689 O O . ASP A 1 89 ? 9.330 14.371 -23.347 1.00 44.09 89 ASP A O 1
ATOM 693 N N . HIS A 1 90 ? 8.327 12.376 -23.562 1.00 46.88 90 HIS A N 1
ATOM 694 C CA . HIS A 1 90 ? 9.378 11.781 -24.352 1.00 46.88 90 HIS A CA 1
ATOM 695 C C . HIS A 1 90 ? 9.233 12.401 -25.737 1.00 46.88 90 HIS A C 1
ATOM 697 O O . HIS A 1 90 ? 8.493 11.908 -26.588 1.00 46.88 90 HIS A O 1
ATOM 703 N N . VAL A 1 91 ? 9.931 13.520 -25.926 1.00 47.25 91 VAL A N 1
ATOM 704 C CA . VAL A 1 91 ? 10.310 14.051 -27.225 1.00 47.25 91 VAL A CA 1
ATOM 705 C C . VAL A 1 91 ? 11.031 12.911 -27.933 1.00 47.25 91 VAL A C 1
ATOM 707 O O . VAL A 1 91 ? 12.213 12.651 -27.715 1.00 47.25 91 VAL A O 1
ATOM 710 N N . SER A 1 92 ? 10.264 12.160 -28.718 1.00 51.22 92 SER A N 1
ATOM 711 C CA . SER A 1 92 ? 10.784 11.285 -29.754 1.00 51.22 92 SER A CA 1
ATOM 712 C C . SER A 1 92 ? 11.240 12.194 -30.887 1.00 51.22 92 SER A C 1
ATOM 714 O O . SER A 1 92 ? 10.524 12.390 -31.866 1.00 51.22 92 SER A O 1
ATOM 716 N N . ASP A 1 93 ? 12.410 12.799 -30.711 1.00 56.53 93 ASP A N 1
ATOM 717 C CA . ASP A 1 93 ? 13.171 13.339 -31.826 1.00 56.53 93 ASP A CA 1
ATOM 718 C C . ASP A 1 93 ? 13.945 12.178 -32.460 1.00 56.53 93 ASP A C 1
ATOM 720 O O . ASP A 1 93 ? 14.910 11.688 -31.881 1.00 56.53 93 ASP A O 1
ATOM 724 N N . GLN A 1 94 ? 13.445 11.777 -33.633 1.00 47.41 94 GLN A N 1
ATOM 725 C CA . GLN A 1 94 ? 14.148 11.226 -34.806 1.00 47.41 94 GLN A CA 1
ATOM 726 C C . GLN A 1 94 ? 15.043 9.988 -34.649 1.00 47.41 94 GLN A C 1
ATOM 728 O O . GLN A 1 94 ? 16.121 10.058 -34.025 1.00 47.41 94 GLN A O 1
#

Foldseek 3Di:
DPPVVPVVVVVVVVLVVADQLVLLVCVLVVHDHPDDQDDPVCNVPCSVVVNVVCNVVSSVVSVVCVVVCVVVVDRPCDPDHPDDDPPPPPPPDD

Secondary structure (DSSP, 8-state):
--THHHHHHHHHHHGGG-HHHHHHHHHHTT---SSPPPPTTTHHHHHHHHHHHHHHHHHHHHHHHHHHHHHH---TT-SS--S-----------

Nearest PDB structures (foldseek):
  3r84-assembly11_V  TM=2.297E-01  e=4.942E+00  Saccharomyces cerevisiae

Solvent-accessible surface area (backbone atoms only — not comparable to full-atom values): 5955 Å² total; per-residue (Å²): 142,74,68,79,74,59,53,61,61,52,54,58,58,63,55,63,80,31,54,54,48,48,51,49,55,37,42,62,69,69,43,90,57,97,62,84,78,66,57,81,92,47,32,86,55,51,40,59,52,50,46,66,67,42,45,64,56,25,50,51,49,39,62,68,43,42,66,53,30,70,73,65,72,53,59,95,62,55,100,56,75,76,80,71,78,79,78,78,73,76,77,81,76,129

Mean predicted aligned error: 12.36 Å